Protein AF-A0A5M6HQU9-F1 (afdb_monomer_lite)

Sequence (162 aa):
MPKTERTIAATAVGWFLVVGASYLLALTIAPAMPDLLTGDDYLSAMLKRSIFSLFQAPMLVGWIALVPHAAWLAARHPTRETAIAYDTFGAWAQTLFTSFGFMGTVVGISVAVAGLRQAMDAGDPSALIGGLYTAFDTTFLGLSGALTIMFFRKAARLWLDT

pLDDT: mean 89.81, std 8.07, range [58.06, 97.88]

Foldseek 3Di:
DDPLLVVLVVLLVVLLVVLLVVLVVCCVVCVCVLVVLVDPDPVSVLVSVLSPDPLNVSLVSSLVSLVVSLVVCCVPPLDPVNLVSLLVVLVVQLVVLQVSLQVQLVQLCVQLVVCVVVCVVVVHSVRNVRSNSSNVSSNVSSVSSNVSSVVSSVVSVVSVVD

InterPro domains:
  IPR002898 MotA/TolQ/ExbB proton channel [PF01618] (94-153)

Organism: NCBI:txid50712

Secondary structure (DSSP, 8-state):
--HHHHHHHHHHHHHHHHHHHHHHHHHHH-TTGGGG----SHHHHHHHHHHH-TTHHHHHHHHHHHHHHHHHHHHH---HHHHHHHHHHHHHHHHHHHHHHHHHHHHHHHHHHHHHHHHHHHT--HHHHHHHHHHHHHHHHHHHHHHHHHHHHHHHHHTT--

Structure (mmCIF, N/CA/C/O backbone):
data_AF-A0A5M6HQU9-F1
#
_entry.id   AF-A0A5M6HQU9-F1
#
loop_
_atom_site.group_PDB
_atom_site.id
_atom_site.type_symbol
_atom_site.label_atom_id
_atom_site.label_alt_id
_atom_site.label_comp_id
_atom_site.label_asym_id
_atom_site.label_entity_id
_atom_site.label_seq_id
_atom_site.pdbx_PDB_ins_code
_atom_site.Cartn_x
_atom_site.Cartn_y
_atom_site.Cartn_z
_atom_site.occupancy
_atom_site.B_iso_or_equiv
_atom_site.auth_seq_id
_atom_site.auth_comp_id
_atom_site.auth_asym_id
_atom_site.auth_atom_id
_atom_site.pdbx_PDB_model_num
ATOM 1 N N . MET A 1 1 ? 1.109 10.899 -23.452 1.00 59.94 1 MET A N 1
ATOM 2 C CA . MET A 1 1 ? 1.848 9.883 -22.677 1.00 59.94 1 MET A CA 1
ATOM 3 C C . MET A 1 1 ? 2.681 9.015 -23.623 1.00 59.94 1 MET A C 1
ATOM 5 O O . MET A 1 1 ? 2.102 8.337 -24.484 1.00 59.94 1 MET A O 1
ATOM 9 N N . PRO A 1 2 ? 4.019 9.077 -23.533 1.00 83.50 2 PRO A N 1
ATOM 10 C CA . PRO A 1 2 ? 4.947 8.165 -24.202 1.00 83.50 2 PRO A CA 1
ATOM 11 C C . PRO A 1 2 ? 4.544 6.687 -24.061 1.00 83.50 2 PRO A C 1
ATOM 13 O O . PRO A 1 2 ? 3.855 6.297 -23.117 1.00 83.50 2 PRO A O 1
ATOM 16 N N . LYS A 1 3 ? 4.941 5.848 -25.025 1.00 87.38 3 LYS A N 1
ATOM 17 C CA . LYS A 1 3 ? 4.612 4.408 -25.038 1.00 87.38 3 LYS A CA 1
ATOM 18 C C . LYS A 1 3 ? 5.183 3.681 -23.809 1.00 87.38 3 LYS A C 1
ATOM 20 O O . LYS A 1 3 ? 4.511 2.828 -23.231 1.00 87.38 3 LYS A O 1
ATOM 25 N N . THR A 1 4 ? 6.386 4.063 -23.397 1.00 88.81 4 THR A N 1
ATOM 26 C CA . THR A 1 4 ? 7.120 3.481 -22.265 1.00 88.81 4 THR A CA 1
ATOM 27 C C . THR A 1 4 ? 6.421 3.763 -20.937 1.00 88.81 4 THR A C 1
ATOM 29 O O . THR A 1 4 ? 6.134 2.831 -20.191 1.00 88.81 4 THR A O 1
ATOM 32 N N . GLU A 1 5 ? 5.997 5.007 -20.694 1.00 88.81 5 GLU A N 1
ATOM 33 C CA . GLU A 1 5 ? 5.194 5.356 -19.513 1.00 88.81 5 GLU A CA 1
ATOM 34 C C . GLU A 1 5 ? 3.879 4.571 -19.459 1.00 88.81 5 GLU A C 1
ATOM 36 O O . GLU A 1 5 ? 3.507 4.053 -18.407 1.00 88.81 5 GLU A O 1
ATOM 41 N N . ARG A 1 6 ? 3.165 4.455 -20.592 1.00 90.06 6 ARG A N 1
ATOM 42 C CA . ARG A 1 6 ? 1.906 3.686 -20.654 1.00 90.06 6 ARG A CA 1
ATOM 43 C C . ARG A 1 6 ? 2.122 2.226 -20.285 1.00 90.06 6 ARG A C 1
ATOM 45 O O . ARG A 1 6 ? 1.298 1.644 -19.590 1.00 90.06 6 ARG A O 1
ATOM 52 N N . THR A 1 7 ? 3.238 1.659 -20.731 1.00 92.06 7 THR A N 1
ATOM 53 C CA . THR A 1 7 ? 3.618 0.281 -20.415 1.00 92.06 7 THR A CA 1
ATOM 54 C C . THR A 1 7 ? 3.899 0.128 -18.922 1.00 92.06 7 THR A C 1
ATOM 56 O O . THR A 1 7 ? 3.368 -0.791 -18.311 1.00 92.06 7 THR A O 1
ATOM 59 N N . ILE A 1 8 ? 4.651 1.053 -18.316 1.00 93.94 8 ILE A N 1
ATOM 60 C CA . ILE A 1 8 ? 4.951 1.052 -16.873 1.00 93.94 8 ILE A CA 1
ATOM 61 C C . ILE A 1 8 ? 3.672 1.149 -16.037 1.00 93.94 8 ILE A C 1
ATOM 63 O O . ILE A 1 8 ? 3.503 0.382 -15.091 1.00 93.94 8 ILE A O 1
ATOM 67 N N . ALA A 1 9 ? 2.761 2.057 -16.390 1.00 93.50 9 ALA A N 1
ATOM 68 C CA . ALA A 1 9 ? 1.495 2.212 -15.681 1.00 93.50 9 ALA A CA 1
ATOM 69 C C . ALA A 1 9 ? 0.605 0.966 -15.825 1.00 93.50 9 ALA A C 1
ATOM 71 O O . ALA A 1 9 ? 0.053 0.482 -14.839 1.00 93.50 9 ALA A O 1
ATOM 72 N N . ALA A 1 10 ? 0.503 0.404 -17.034 1.00 94.12 10 ALA A N 1
ATOM 73 C CA . ALA A 1 10 ? -0.277 -0.807 -17.278 1.00 94.12 10 ALA A CA 1
ATOM 74 C C . ALA A 1 10 ? 0.273 -2.012 -16.503 1.00 94.12 10 ALA A C 1
ATOM 76 O O . ALA A 1 10 ? -0.495 -2.776 -15.921 1.00 94.12 10 ALA A O 1
ATOM 77 N N . THR A 1 11 ? 1.596 -2.172 -16.447 1.00 95.12 11 THR A N 1
ATOM 78 C CA . THR A 1 11 ? 2.220 -3.272 -15.703 1.00 95.12 11 THR A CA 1
ATOM 79 C C . THR A 1 11 ? 2.126 -3.061 -14.197 1.00 95.12 11 THR A C 1
ATOM 81 O O . THR A 1 11 ? 1.954 -4.042 -13.480 1.00 95.12 11 THR A O 1
ATOM 84 N N . ALA A 1 12 ? 2.145 -1.815 -13.711 1.00 95.69 12 ALA A N 1
ATOM 85 C CA . ALA A 1 12 ? 1.891 -1.505 -12.304 1.00 95.69 12 ALA A CA 1
ATOM 86 C C . ALA A 1 12 ? 0.480 -1.939 -11.888 1.00 95.69 12 ALA A C 1
ATOM 88 O O . ALA A 1 12 ? 0.311 -2.631 -10.885 1.00 95.69 12 ALA A O 1
ATOM 89 N N . VAL A 1 13 ? -0.529 -1.596 -12.698 1.00 96.06 13 VAL A N 1
ATOM 90 C CA . VAL A 1 13 ? -1.913 -2.049 -12.489 1.00 96.06 13 VAL A CA 1
ATOM 91 C C . VAL A 1 13 ? -1.998 -3.573 -12.568 1.00 96.06 13 VAL A C 1
ATOM 93 O O . VAL A 1 13 ? -2.633 -4.192 -11.719 1.00 96.06 13 VAL A O 1
ATOM 96 N N . GLY A 1 14 ? -1.320 -4.196 -13.535 1.00 96.88 14 GLY A N 1
ATOM 97 C CA . GLY A 1 14 ? -1.254 -5.653 -13.650 1.00 96.88 14 GLY A CA 1
ATOM 98 C C . GLY A 1 14 ? -0.717 -6.320 -12.382 1.00 96.88 14 GLY A C 1
ATOM 99 O O . GLY A 1 14 ? -1.342 -7.242 -11.865 1.00 96.88 14 GLY A O 1
ATOM 100 N N . TRP A 1 15 ? 0.391 -5.822 -11.830 1.00 97.44 15 TRP A N 1
ATOM 101 C CA . TRP A 1 15 ? 0.955 -6.338 -10.580 1.00 97.44 15 TRP A CA 1
ATOM 102 C C . TRP A 1 15 ? 0.058 -6.084 -9.374 1.00 97.44 15 TRP A C 1
ATOM 104 O O . TRP A 1 15 ? -0.092 -6.979 -8.545 1.00 97.44 15 TRP A O 1
ATOM 114 N N . PHE A 1 16 ? -0.590 -4.922 -9.297 1.00 97.00 16 PHE A N 1
ATOM 115 C CA . PHE A 1 16 ? -1.591 -4.652 -8.267 1.00 97.00 16 PHE A CA 1
ATOM 116 C C . PHE A 1 16 ? -2.726 -5.684 -8.301 1.00 97.00 16 PHE A C 1
ATOM 118 O O . PHE A 1 16 ? -3.087 -6.235 -7.264 1.00 97.00 16 PHE A O 1
ATOM 125 N N . LEU A 1 17 ? -3.248 -6.002 -9.489 1.00 97.75 17 LEU A N 1
ATOM 126 C CA . LEU A 1 17 ? -4.308 -6.998 -9.658 1.00 97.75 17 LEU A CA 1
ATOM 127 C C . LEU A 1 17 ? -3.833 -8.415 -9.325 1.00 97.75 17 LEU A C 1
ATOM 129 O O . LEU A 1 17 ? -4.560 -9.148 -8.663 1.00 97.75 17 LEU A O 1
ATOM 133 N N . VAL A 1 18 ? -2.623 -8.802 -9.739 1.00 97.88 18 VAL A N 1
ATOM 134 C CA . VAL A 1 18 ? -2.055 -10.126 -9.429 1.00 97.88 18 VAL A CA 1
ATOM 135 C C . VAL A 1 18 ? -1.848 -10.296 -7.927 1.00 97.88 18 VAL A C 1
ATOM 137 O O . VAL A 1 18 ? -2.258 -11.312 -7.363 1.00 97.88 18 VAL A O 1
ATOM 140 N N . VAL A 1 19 ? -1.250 -9.306 -7.260 1.00 97.06 19 VAL A N 1
ATOM 141 C CA . VAL A 1 19 ? -1.049 -9.341 -5.805 1.00 97.06 19 VAL A CA 1
ATOM 142 C C . VAL A 1 19 ? -2.389 -9.290 -5.082 1.00 97.06 19 VAL A C 1
ATOM 144 O O . VAL A 1 19 ? -2.596 -10.075 -4.165 1.00 97.06 19 VAL A O 1
ATOM 147 N N . GLY A 1 20 ? -3.325 -8.448 -5.523 1.00 95.50 20 GLY A N 1
ATOM 148 C CA . GLY A 1 20 ? -4.669 -8.363 -4.956 1.00 95.50 20 GLY A CA 1
ATOM 149 C C . GLY A 1 20 ? -5.444 -9.673 -5.080 1.00 95.50 20 GLY A C 1
ATOM 150 O O . GLY A 1 20 ? -6.005 -10.145 -4.098 1.00 95.50 20 GLY A O 1
ATOM 151 N N . ALA A 1 21 ? -5.419 -10.313 -6.250 1.00 95.69 21 ALA A N 1
ATOM 152 C CA . ALA A 1 21 ? -6.041 -11.618 -6.461 1.00 95.69 21 ALA A CA 1
ATOM 153 C C . ALA A 1 21 ? -5.382 -12.708 -5.605 1.00 95.69 21 ALA A C 1
ATOM 155 O O . ALA A 1 21 ? -6.082 -13.512 -4.998 1.00 95.69 21 ALA A O 1
ATOM 156 N N . SER A 1 22 ? -4.048 -12.705 -5.510 1.00 93.75 22 SER A N 1
ATOM 157 C CA . SER A 1 22 ? -3.301 -13.647 -4.664 1.00 93.75 22 SER A CA 1
ATOM 158 C C . SER A 1 22 ? -3.627 -13.455 -3.184 1.00 93.75 22 SER A C 1
ATOM 160 O O . SER A 1 22 ? -3.801 -14.427 -2.458 1.00 93.75 22 SER A O 1
ATOM 162 N N . TYR A 1 23 ? -3.757 -12.203 -2.748 1.00 91.75 23 TYR A N 1
ATOM 163 C CA . TYR A 1 23 ? -4.169 -11.837 -1.400 1.00 91.75 23 TYR A CA 1
ATOM 164 C C . TYR A 1 23 ? -5.602 -12.303 -1.105 1.00 91.75 23 TYR A C 1
ATOM 166 O O . TYR A 1 23 ? -5.818 -12.987 -0.110 1.00 91.75 23 TYR A O 1
ATOM 174 N N . LEU A 1 24 ? -6.567 -12.035 -1.992 1.00 91.75 24 LEU A N 1
ATOM 175 C CA . LEU A 1 24 ? -7.947 -12.510 -1.826 1.00 91.75 24 LEU A CA 1
ATOM 176 C C . LEU A 1 24 ? -8.013 -14.041 -1.788 1.00 91.75 24 LEU A C 1
ATOM 178 O O . LEU A 1 24 ? -8.688 -14.609 -0.934 1.00 91.75 24 LEU A O 1
ATOM 182 N N . LEU A 1 25 ? -7.268 -14.714 -2.667 1.00 91.12 25 LEU A N 1
ATOM 183 C CA . LEU A 1 25 ? -7.169 -16.169 -2.676 1.00 91.12 25 LEU A CA 1
ATOM 184 C C . LEU A 1 25 ? -6.578 -16.695 -1.358 1.00 91.12 25 LEU A C 1
ATOM 186 O O . LEU A 1 25 ? -7.126 -17.632 -0.778 1.00 91.12 25 LEU A O 1
ATOM 190 N N . ALA A 1 26 ? -5.518 -16.069 -0.844 1.00 87.56 26 ALA A N 1
ATOM 191 C CA . ALA A 1 26 ? -4.921 -16.437 0.436 1.00 87.56 26 ALA A CA 1
ATOM 192 C C . ALA A 1 26 ? -5.932 -16.338 1.590 1.00 87.56 26 ALA A C 1
ATOM 194 O O . ALA A 1 26 ? -6.005 -17.259 2.400 1.00 87.56 26 ALA A O 1
ATOM 195 N N . LEU A 1 27 ? -6.778 -15.300 1.614 1.00 86.44 27 LEU A N 1
ATOM 196 C CA . LEU A 1 27 ? -7.840 -15.169 2.619 1.00 86.44 27 LEU A CA 1
ATOM 197 C C . LEU A 1 27 ? -8.915 -16.253 2.516 1.00 86.44 27 LEU A C 1
ATOM 199 O O . LEU A 1 27 ? -9.475 -16.647 3.535 1.00 86.44 27 LEU A O 1
ATOM 203 N N . THR A 1 28 ? -9.193 -16.761 1.312 1.00 87.31 28 THR A N 1
ATOM 204 C CA . THR A 1 28 ? -10.156 -17.862 1.135 1.00 87.31 28 THR A CA 1
ATOM 205 C C . THR A 1 28 ? -9.598 -19.225 1.542 1.00 87.31 28 THR A C 1
ATOM 207 O O . THR A 1 28 ? -10.336 -20.046 2.080 1.00 87.31 28 THR A O 1
ATOM 210 N N . ILE A 1 29 ? -8.309 -19.480 1.295 1.00 86.94 29 ILE A N 1
ATOM 211 C CA . ILE A 1 29 ? -7.681 -20.791 1.532 1.00 86.94 29 ILE A CA 1
ATOM 212 C C . ILE A 1 29 ? -7.163 -20.912 2.969 1.00 86.94 29 ILE A C 1
ATOM 214 O O . ILE A 1 29 ? -7.206 -21.991 3.557 1.00 86.94 29 ILE A O 1
ATOM 218 N N . ALA A 1 30 ? -6.677 -19.814 3.543 1.00 79.62 30 ALA A N 1
ATOM 219 C CA . ALA A 1 30 ? -6.094 -19.768 4.874 1.00 79.62 30 ALA A CA 1
ATOM 220 C C . ALA A 1 30 ? -6.743 -18.642 5.696 1.00 79.62 30 ALA A C 1
ATOM 222 O O . ALA A 1 30 ? -6.095 -17.636 5.983 1.00 79.62 30 ALA A O 1
ATOM 223 N N . PRO A 1 31 ? -8.007 -18.796 6.129 1.00 74.44 31 PRO A N 1
ATOM 224 C CA . PRO A 1 31 ? -8.682 -17.775 6.935 1.00 74.44 31 PRO A CA 1
ATOM 225 C C . PRO A 1 31 ? -7.979 -17.520 8.282 1.00 74.44 31 PRO A C 1
ATOM 227 O O . PRO A 1 31 ? -8.093 -16.428 8.826 1.00 74.44 31 PRO A O 1
ATOM 230 N N . ALA A 1 32 ? -7.198 -18.492 8.776 1.00 72.00 32 ALA A N 1
ATOM 231 C CA . ALA A 1 32 ? -6.348 -18.377 9.967 1.00 72.00 32 ALA A CA 1
ATOM 232 C C . ALA A 1 32 ? -4.948 -17.778 9.690 1.00 72.00 32 ALA A C 1
ATOM 234 O O . ALA A 1 32 ? -4.123 -17.684 10.593 1.00 72.00 32 ALA A O 1
ATOM 235 N N . MET A 1 33 ? -4.646 -17.346 8.458 1.00 70.06 33 MET A N 1
ATOM 236 C CA . MET A 1 33 ? -3.397 -16.637 8.128 1.00 70.06 33 MET A CA 1
ATOM 237 C C . MET A 1 33 ? -3.081 -15.439 9.051 1.00 70.06 33 MET A C 1
ATOM 239 O O . MET A 1 33 ? -1.913 -15.263 9.392 1.00 70.06 33 MET A O 1
ATOM 243 N N . PRO A 1 34 ? -4.056 -14.627 9.501 1.00 67.50 34 PRO A N 1
ATOM 244 C CA . PRO A 1 34 ? -3.796 -13.549 10.456 1.00 67.50 34 PRO A CA 1
ATOM 245 C C . PRO A 1 34 ? -3.297 -14.073 11.804 1.00 67.50 34 PRO A C 1
ATOM 247 O O . PRO A 1 34 ? -2.450 -13.437 12.429 1.00 67.50 34 PRO A O 1
ATOM 250 N N . ASP A 1 35 ? -3.767 -15.245 12.230 1.00 72.00 35 ASP A N 1
ATOM 251 C CA . ASP A 1 35 ? -3.356 -15.861 13.492 1.00 72.00 35 ASP A CA 1
ATOM 252 C C . ASP A 1 35 ? -1.903 -16.344 13.434 1.00 72.00 35 ASP A C 1
ATOM 254 O O . ASP A 1 35 ? -1.263 -16.440 14.474 1.00 72.00 35 ASP A O 1
ATOM 258 N N . LEU A 1 36 ? -1.341 -16.556 12.235 1.00 66.19 36 LEU A N 1
ATOM 259 C CA . LEU A 1 36 ? 0.081 -16.874 12.044 1.00 66.19 36 LEU A CA 1
ATOM 260 C C . LEU A 1 36 ? 1.007 -15.677 12.311 1.00 66.19 36 LEU A C 1
ATOM 262 O O . LEU A 1 36 ? 2.201 -15.866 12.536 1.00 66.19 36 LEU A O 1
ATOM 266 N N . LEU A 1 37 ? 0.492 -14.445 12.310 1.00 71.25 37 LEU A N 1
ATOM 267 C CA . LEU A 1 37 ? 1.267 -13.240 12.617 1.00 71.25 37 LEU A CA 1
ATOM 268 C C . LEU A 1 37 ? 1.395 -13.049 14.142 1.00 71.25 37 LEU A C 1
ATOM 270 O O . LEU A 1 37 ? 1.042 -12.004 14.668 1.00 71.25 37 LEU A O 1
ATOM 274 N N . THR A 1 38 ? 1.844 -14.051 14.899 1.00 66.62 38 THR A N 1
ATOM 275 C CA . THR A 1 38 ? 1.791 -14.107 16.381 1.00 66.62 38 THR A CA 1
ATOM 276 C C . THR A 1 38 ? 2.725 -13.146 17.134 1.00 66.62 38 THR A C 1
ATOM 278 O O . THR A 1 38 ? 2.953 -13.346 18.322 1.00 66.62 38 THR A O 1
ATOM 281 N N . GLY A 1 39 ? 3.304 -12.141 16.480 1.00 69.44 39 GLY A N 1
ATOM 282 C CA . GLY A 1 39 ? 4.181 -11.187 17.155 1.00 69.44 39 GLY A CA 1
ATOM 283 C C . GLY A 1 39 ? 3.416 -10.271 18.117 1.00 69.44 39 GLY A C 1
ATOM 284 O O . GLY A 1 39 ? 2.278 -9.882 17.847 1.00 69.44 39 GLY A O 1
ATOM 285 N N . ASP A 1 40 ? 4.069 -9.917 19.226 1.00 78.69 40 ASP A N 1
ATOM 286 C CA . ASP A 1 40 ? 3.621 -8.864 20.154 1.00 78.69 40 ASP A CA 1
ATOM 287 C C . ASP A 1 40 ? 4.119 -7.469 19.726 1.00 78.69 40 ASP A C 1
ATOM 289 O O . ASP A 1 40 ? 3.881 -6.459 20.389 1.00 78.69 40 ASP A O 1
ATOM 293 N N . ASP A 1 41 ? 4.852 -7.398 18.616 1.00 88.19 41 ASP A N 1
ATOM 294 C CA . ASP A 1 41 ? 5.402 -6.166 18.078 1.00 88.19 41 ASP A CA 1
ATOM 295 C C . ASP A 1 41 ? 4.366 -5.374 17.264 1.00 88.19 41 ASP A C 1
ATOM 297 O O . ASP A 1 41 ? 3.385 -5.893 16.729 1.00 88.19 41 ASP A O 1
ATOM 301 N N . TYR A 1 42 ? 4.605 -4.070 17.133 1.00 85.19 42 TYR A N 1
ATOM 302 C CA . TYR A 1 42 ? 3.694 -3.183 16.413 1.00 85.19 42 TYR A CA 1
ATOM 303 C C . TYR A 1 42 ? 3.480 -3.601 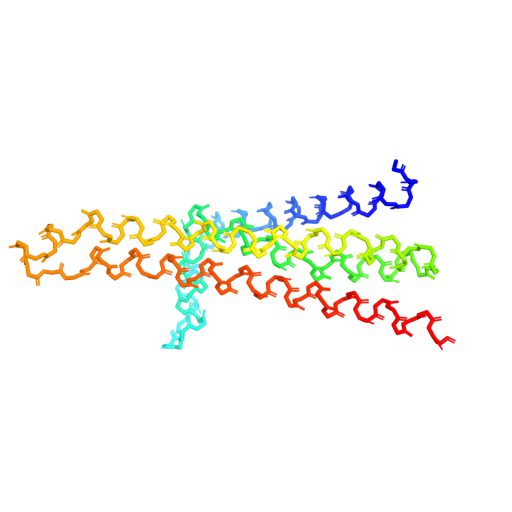14.949 1.00 85.19 42 TYR A C 1
ATOM 305 O O . TYR A 1 42 ? 2.371 -3.453 14.433 1.00 85.19 42 TYR A O 1
ATOM 313 N N . LEU A 1 43 ? 4.519 -4.109 14.272 1.00 86.88 43 LEU A N 1
ATOM 314 C CA . LEU A 1 43 ? 4.461 -4.405 12.842 1.00 86.88 43 LEU A CA 1
ATOM 315 C C . LEU A 1 43 ? 3.545 -5.598 12.568 1.00 86.88 43 LEU A C 1
ATOM 317 O O . LEU A 1 43 ? 2.672 -5.503 11.706 1.00 86.88 43 LEU A O 1
ATOM 321 N N . SER A 1 44 ? 3.696 -6.691 13.314 1.00 86.56 44 SER A N 1
ATOM 322 C CA . SER A 1 44 ? 2.808 -7.853 13.190 1.00 86.56 44 SER A CA 1
ATOM 323 C C . SER A 1 44 ? 1.355 -7.499 13.524 1.00 86.56 44 SER A C 1
ATOM 325 O O . SER A 1 44 ? 0.444 -7.869 12.777 1.00 86.56 44 SER A O 1
ATOM 327 N N . ALA A 1 45 ? 1.126 -6.698 14.568 1.00 87.75 45 ALA A N 1
ATOM 328 C CA . ALA A 1 45 ? -0.204 -6.217 14.928 1.00 87.75 45 ALA A CA 1
ATOM 329 C C . ALA A 1 45 ? -0.821 -5.320 13.836 1.00 87.75 45 ALA A C 1
ATOM 331 O O . ALA A 1 45 ? -2.000 -5.466 13.509 1.00 87.75 45 ALA A O 1
ATOM 332 N N . MET A 1 46 ? -0.036 -4.419 13.238 1.00 90.69 46 MET A N 1
ATOM 333 C CA . MET A 1 46 ? -0.475 -3.570 12.124 1.00 90.69 46 MET A CA 1
ATOM 334 C C . MET A 1 46 ? -0.815 -4.396 10.884 1.00 90.69 46 MET A C 1
ATOM 336 O O . MET A 1 46 ? -1.862 -4.177 10.275 1.00 90.69 46 MET A O 1
ATOM 340 N N . LEU A 1 47 ? 0.010 -5.388 10.540 1.00 89.50 47 LEU A N 1
ATOM 341 C CA . LEU A 1 47 ? -0.256 -6.284 9.415 1.00 89.50 47 LEU A CA 1
ATOM 342 C C . LEU A 1 47 ? -1.550 -7.077 9.625 1.00 89.50 47 LEU A C 1
ATOM 344 O O . LEU A 1 47 ? -2.377 -7.124 8.716 1.00 89.50 47 LEU A O 1
ATOM 348 N N . LYS A 1 48 ? -1.783 -7.616 10.830 1.00 88.81 48 LYS A N 1
ATOM 349 C CA . LYS A 1 48 ? -3.052 -8.278 11.181 1.00 88.81 48 LYS A CA 1
ATOM 350 C C . LYS A 1 48 ? -4.258 -7.369 10.957 1.00 88.81 48 LYS A C 1
ATOM 352 O O . LYS A 1 48 ? -5.214 -7.778 10.304 1.00 88.81 48 LYS A O 1
ATOM 357 N N . ARG A 1 49 ? -4.216 -6.134 11.472 1.00 88.56 49 ARG A N 1
ATOM 358 C CA . ARG A 1 49 ? -5.306 -5.155 11.297 1.00 88.56 49 ARG A CA 1
ATOM 359 C C . ARG A 1 49 ? -5.508 -4.789 9.825 1.00 88.56 49 ARG A C 1
ATOM 361 O O . ARG A 1 49 ? -6.645 -4.683 9.362 1.00 88.56 49 ARG A O 1
ATOM 368 N N . SER A 1 50 ? -4.411 -4.701 9.077 1.00 89.44 50 SER A N 1
ATOM 369 C CA . SER A 1 50 ? -4.417 -4.327 7.663 1.00 89.44 50 SER A CA 1
ATOM 370 C C . SER A 1 50 ? -5.066 -5.364 6.765 1.00 89.44 50 SER A C 1
ATOM 372 O O . SER A 1 50 ? -5.653 -5.000 5.750 1.00 89.44 50 SER A O 1
ATOM 374 N N . ILE A 1 51 ? -5.009 -6.640 7.144 1.00 86.81 51 ILE A N 1
ATOM 375 C CA . ILE A 1 51 ? -5.562 -7.740 6.354 1.00 86.81 51 ILE A CA 1
ATOM 376 C C . ILE A 1 51 ? -7.090 -7.677 6.237 1.00 86.81 51 ILE A C 1
ATOM 378 O O . ILE A 1 51 ? -7.613 -8.155 5.242 1.00 86.81 51 ILE A O 1
ATOM 382 N N . PHE A 1 52 ? -7.825 -7.092 7.181 1.00 82.31 52 PHE A N 1
ATOM 383 C CA . PHE A 1 52 ? -9.297 -7.049 7.099 1.00 82.31 52 PHE A CA 1
ATOM 384 C C . PHE A 1 52 ? -9.877 -5.641 7.011 1.00 82.31 52 PHE A C 1
ATOM 386 O O . PHE A 1 52 ? -11.085 -5.470 6.851 1.00 82.31 52 PHE A O 1
ATOM 393 N N . SER A 1 53 ? -9.032 -4.618 7.103 1.00 86.38 53 SER A N 1
ATOM 394 C CA . SER A 1 53 ? -9.471 -3.232 7.025 1.00 86.38 53 SER A CA 1
ATOM 395 C C . SER A 1 53 ? -9.655 -2.797 5.573 1.00 86.38 53 SER A C 1
ATOM 397 O O . SER A 1 53 ? -8.728 -2.852 4.767 1.00 86.38 53 SER A O 1
ATOM 399 N N . LEU A 1 54 ? -10.848 -2.284 5.258 1.00 85.62 54 LEU A N 1
ATOM 400 C CA . LEU A 1 54 ? -11.195 -1.763 3.931 1.00 85.62 54 LEU A CA 1
ATOM 401 C C . LEU A 1 54 ? -10.243 -0.650 3.461 1.00 85.62 54 LEU A C 1
ATOM 403 O O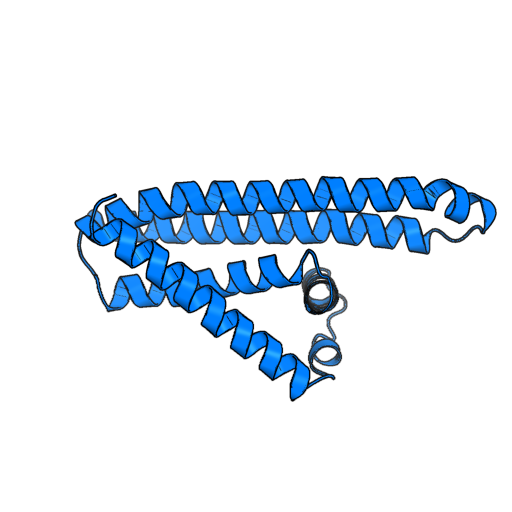 . LEU A 1 54 ? -10.000 -0.508 2.265 1.00 85.62 54 LEU A O 1
ATOM 407 N N . PHE A 1 55 ? -9.698 0.132 4.395 1.00 84.19 55 PHE A N 1
ATOM 408 C CA . PHE A 1 55 ? -8.800 1.245 4.086 1.00 84.19 55 PHE A CA 1
ATOM 409 C C . PHE A 1 55 ? -7.337 0.805 3.980 1.00 84.19 55 PHE A C 1
ATOM 411 O O . PHE A 1 55 ? -6.590 1.333 3.161 1.00 84.19 55 PHE A O 1
ATOM 418 N N . GLN A 1 56 ? -6.921 -0.169 4.791 1.00 92.19 56 GLN A N 1
ATOM 419 C CA . GLN A 1 56 ? -5.521 -0.593 4.879 1.00 92.19 56 GLN A CA 1
ATOM 420 C C . GLN A 1 56 ? -5.186 -1.700 3.871 1.00 92.19 56 GLN A C 1
ATOM 422 O O . GLN A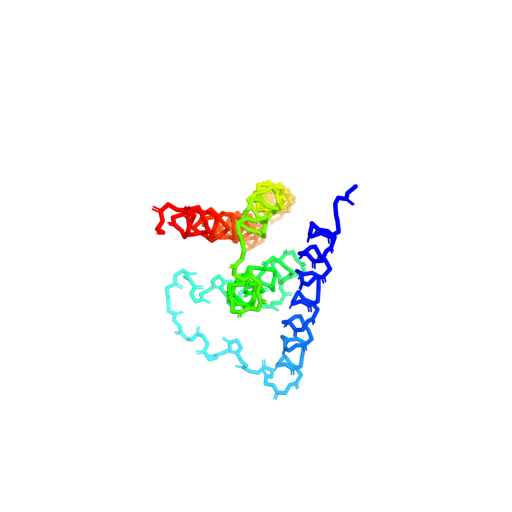 1 56 ? -4.094 -1.688 3.306 1.00 92.19 56 GLN A O 1
ATOM 427 N N . ALA A 1 57 ? -6.116 -2.616 3.583 1.00 92.94 57 ALA A N 1
ATOM 428 C CA . ALA A 1 57 ? -5.873 -3.748 2.689 1.00 92.94 57 ALA A CA 1
ATOM 429 C C . ALA A 1 57 ? -5.450 -3.322 1.270 1.00 92.94 57 ALA A C 1
ATOM 431 O O . ALA A 1 57 ? -4.432 -3.824 0.787 1.00 92.94 57 ALA A O 1
ATOM 432 N N . PRO A 1 58 ? -6.116 -2.358 0.598 1.00 92.94 58 PRO A N 1
ATOM 433 C CA . PRO A 1 58 ? -5.676 -1.906 -0.722 1.00 92.94 58 PRO A CA 1
ATOM 434 C C . PRO A 1 58 ? -4.294 -1.245 -0.691 1.00 92.94 58 PRO A C 1
ATOM 436 O O . PRO A 1 58 ? -3.508 -1.417 -1.622 1.00 92.94 58 PRO A O 1
ATOM 439 N N . MET A 1 59 ? -3.972 -0.518 0.384 1.00 94.38 59 MET A N 1
ATOM 440 C CA . MET A 1 59 ? -2.653 0.095 0.561 1.00 94.38 59 MET A CA 1
ATOM 441 C C . MET A 1 59 ? -1.566 -0.959 0.777 1.00 94.38 59 MET A C 1
ATOM 443 O O . MET A 1 59 ? -0.489 -0.843 0.197 1.00 94.38 59 MET A O 1
ATOM 447 N N . LEU A 1 60 ? -1.855 -2.002 1.560 1.00 95.25 60 LEU A N 1
ATOM 448 C CA . LEU A 1 60 ? -0.960 -3.135 1.782 1.00 95.25 60 LEU A CA 1
ATOM 449 C C . LEU A 1 60 ? -0.703 -3.898 0.476 1.00 95.25 60 LEU A C 1
ATOM 451 O O . LEU A 1 60 ? 0.450 -4.135 0.125 1.00 95.25 60 LEU A O 1
ATOM 455 N N . VAL A 1 61 ? -1.757 -4.213 -0.283 1.00 96.06 61 VAL A N 1
ATOM 456 C CA . VAL A 1 61 ? -1.652 -4.839 -1.613 1.00 96.06 61 VAL A CA 1
ATOM 457 C C . VAL A 1 61 ? -0.819 -3.971 -2.552 1.00 96.06 61 VAL A C 1
ATOM 459 O O . VAL A 1 61 ? 0.095 -4.471 -3.207 1.00 96.06 61 VAL A O 1
ATOM 462 N N . GLY A 1 62 ? -1.095 -2.665 -2.587 1.00 96.06 62 GLY A N 1
ATOM 463 C CA . GLY A 1 62 ? -0.331 -1.706 -3.374 1.00 96.06 62 GLY A CA 1
ATOM 464 C C . GLY A 1 62 ? 1.143 -1.702 -2.999 1.00 96.06 62 GLY A C 1
ATOM 465 O O . GLY A 1 62 ? 1.992 -1.781 -3.881 1.00 96.06 62 GLY A O 1
ATOM 466 N N . TRP A 1 63 ? 1.453 -1.648 -1.705 1.00 96.31 63 TRP A N 1
ATOM 467 C CA . TRP A 1 63 ? 2.825 -1.646 -1.212 1.00 96.31 63 TRP A CA 1
ATOM 468 C C . TRP A 1 63 ? 3.570 -2.928 -1.600 1.00 96.31 63 TRP A C 1
ATOM 470 O O . TRP A 1 63 ? 4.669 -2.849 -2.148 1.00 96.31 63 TRP A O 1
ATOM 480 N N . ILE A 1 64 ? 2.951 -4.095 -1.403 1.00 96.25 64 ILE A N 1
ATOM 481 C CA . ILE A 1 64 ? 3.531 -5.391 -1.781 1.00 96.25 64 ILE A CA 1
ATOM 482 C C . ILE A 1 64 ? 3.758 -5.464 -3.297 1.00 96.25 64 ILE A C 1
ATOM 484 O O . ILE A 1 64 ? 4.795 -5.962 -3.729 1.00 96.25 64 ILE A O 1
ATOM 488 N N . ALA A 1 65 ? 2.841 -4.930 -4.111 1.00 97.44 65 ALA A N 1
ATOM 489 C CA . ALA A 1 65 ? 2.934 -4.946 -5.572 1.00 97.44 65 ALA A CA 1
ATOM 490 C C . ALA A 1 65 ? 4.089 -4.110 -6.147 1.00 97.44 65 ALA A C 1
ATOM 492 O O . ALA A 1 65 ? 4.534 -4.385 -7.264 1.00 97.44 65 ALA A O 1
ATOM 493 N N . LEU A 1 66 ? 4.623 -3.139 -5.397 1.00 96.25 66 LEU A N 1
ATOM 494 C CA . LEU A 1 66 ? 5.753 -2.315 -5.845 1.00 96.25 66 LEU A CA 1
ATOM 495 C C . LEU A 1 66 ? 7.013 -3.142 -6.109 1.00 96.25 66 LEU A C 1
ATOM 497 O O . LEU A 1 66 ? 7.721 -2.895 -7.082 1.00 96.25 66 LEU A O 1
ATOM 501 N N . VAL A 1 67 ? 7.291 -4.126 -5.253 1.00 95.31 67 VAL A N 1
ATOM 502 C CA . VAL A 1 67 ? 8.509 -4.943 -5.331 1.00 95.31 67 VAL A CA 1
ATOM 503 C C . VAL A 1 67 ? 8.561 -5.786 -6.613 1.00 95.31 67 VAL A C 1
ATOM 505 O O . VAL A 1 67 ? 9.524 -5.637 -7.371 1.00 95.31 67 VAL A O 1
ATOM 508 N N . PRO A 1 68 ? 7.562 -6.639 -6.920 1.00 96.12 68 PRO A N 1
ATOM 509 C CA . PRO A 1 68 ? 7.587 -7.422 -8.146 1.00 96.12 68 PRO A CA 1
ATOM 510 C C . PRO A 1 68 ? 7.445 -6.548 -9.396 1.00 96.12 68 PRO A C 1
ATOM 512 O O . PRO A 1 68 ? 8.042 -6.878 -10.418 1.00 96.12 68 PRO A O 1
ATOM 515 N N . HIS A 1 69 ? 6.737 -5.412 -9.332 1.00 95.62 69 HIS A N 1
ATOM 516 C CA . HIS A 1 69 ? 6.674 -4.465 -10.451 1.00 95.62 69 HIS A CA 1
ATOM 517 C C . HIS A 1 69 ? 8.047 -3.885 -10.793 1.00 95.62 69 HIS A C 1
ATOM 519 O O . HIS A 1 69 ? 8.470 -3.962 -11.949 1.00 95.62 69 HIS A O 1
ATOM 525 N N . ALA A 1 70 ? 8.768 -3.374 -9.793 1.00 93.12 70 ALA A N 1
ATOM 526 C CA . ALA A 1 70 ? 10.109 -2.829 -9.974 1.00 93.12 70 ALA A CA 1
ATOM 527 C C . ALA A 1 70 ? 11.097 -3.900 -10.465 1.00 93.12 70 ALA A C 1
ATOM 529 O O . ALA A 1 70 ? 11.839 -3.665 -11.419 1.00 93.12 70 ALA A O 1
ATOM 530 N N . ALA A 1 71 ? 11.066 -5.097 -9.869 1.00 92.69 71 ALA A N 1
ATOM 531 C CA . ALA A 1 71 ? 11.915 -6.216 -10.279 1.00 92.69 71 ALA A CA 1
ATOM 532 C C . ALA A 1 71 ? 11.629 -6.665 -11.722 1.00 92.69 71 ALA A C 1
ATOM 534 O O . ALA A 1 71 ? 12.553 -6.911 -12.498 1.00 92.69 71 ALA A O 1
ATOM 535 N N . TRP A 1 72 ? 10.352 -6.732 -12.109 1.00 93.62 72 TRP A N 1
ATOM 536 C CA . TRP A 1 72 ? 9.946 -7.096 -13.463 1.00 93.62 72 TRP A CA 1
ATOM 537 C C . TRP A 1 72 ? 10.427 -6.075 -14.497 1.00 93.62 72 TRP A C 1
ATOM 539 O O . TRP A 1 72 ? 10.957 -6.467 -15.537 1.00 93.62 72 TRP A O 1
ATOM 549 N N . LEU A 1 73 ? 10.297 -4.777 -14.201 1.00 92.25 73 LEU A N 1
ATOM 550 C CA . LEU A 1 73 ? 10.793 -3.714 -15.076 1.00 92.25 73 LEU A CA 1
ATOM 551 C C . LEU A 1 73 ? 12.312 -3.777 -15.237 1.00 92.25 73 LEU A C 1
ATOM 553 O O . LEU A 1 73 ? 12.795 -3.740 -16.367 1.00 92.25 73 LEU A O 1
ATOM 557 N N . ALA A 1 74 ? 13.048 -3.945 -14.136 1.00 88.50 74 ALA A N 1
ATOM 558 C CA . ALA A 1 74 ? 14.503 -4.073 -14.167 1.00 88.50 74 ALA A CA 1
ATOM 559 C C . ALA A 1 74 ? 14.961 -5.278 -15.008 1.00 88.50 74 ALA A C 1
ATOM 561 O O . ALA A 1 74 ? 15.919 -5.173 -15.769 1.00 88.50 74 ALA A O 1
ATOM 562 N N . ALA A 1 75 ? 14.253 -6.409 -14.924 1.00 89.62 75 ALA A N 1
ATOM 563 C CA . ALA A 1 75 ? 14.604 -7.625 -15.655 1.00 89.62 75 ALA A CA 1
ATOM 564 C C . ALA A 1 75 ? 14.215 -7.597 -17.145 1.00 89.62 75 ALA A C 1
ATOM 566 O O . ALA A 1 75 ? 14.897 -8.201 -17.971 1.00 89.62 75 ALA A O 1
ATOM 567 N N . ARG A 1 76 ? 13.092 -6.960 -17.504 1.00 88.69 76 ARG A N 1
ATOM 568 C CA . ARG A 1 76 ? 12.522 -7.026 -18.866 1.00 88.69 76 ARG A CA 1
ATOM 569 C C . ARG A 1 76 ? 12.788 -5.791 -19.715 1.00 88.69 76 ARG A C 1
ATOM 571 O O . ARG A 1 76 ? 12.751 -5.891 -20.940 1.00 88.69 76 ARG A O 1
ATOM 578 N N . HIS A 1 77 ? 13.057 -4.650 -19.091 1.00 84.50 77 HIS A N 1
ATOM 579 C CA . HIS A 1 77 ? 13.228 -3.370 -19.771 1.00 84.50 77 HIS A CA 1
ATOM 580 C C . HIS A 1 77 ? 14.418 -2.571 -19.199 1.00 84.50 77 HIS A C 1
ATOM 582 O O . HIS A 1 77 ? 14.227 -1.445 -18.735 1.00 84.50 77 HIS A O 1
ATOM 588 N N . PRO A 1 78 ? 15.658 -3.106 -19.236 1.00 83.19 78 PRO A N 1
ATOM 589 C CA . PRO A 1 78 ? 16.841 -2.447 -18.678 1.00 83.19 78 PRO A CA 1
ATOM 590 C C . PRO A 1 78 ? 17.358 -1.339 -19.614 1.00 83.19 78 PRO A C 1
ATOM 592 O O . PRO A 1 78 ? 18.463 -1.409 -20.142 1.00 83.19 78 PRO A O 1
ATOM 595 N N . THR A 1 79 ? 16.534 -0.330 -19.896 1.00 88.06 79 THR A N 1
ATOM 596 C CA . THR A 1 79 ? 16.900 0.782 -20.783 1.00 88.06 79 THR A CA 1
ATOM 597 C C . THR A 1 79 ? 16.864 2.110 -20.047 1.00 88.06 79 THR A C 1
ATOM 599 O O . THR A 1 79 ? 16.060 2.320 -19.135 1.00 88.06 79 THR A O 1
ATOM 602 N N . ARG A 1 80 ? 17.695 3.056 -20.501 1.00 86.88 80 ARG A N 1
ATOM 603 C CA . ARG A 1 80 ? 17.734 4.404 -19.927 1.00 86.88 80 ARG A CA 1
ATOM 604 C C . ARG A 1 80 ? 16.394 5.128 -20.014 1.00 86.88 80 ARG A C 1
ATOM 606 O O . ARG A 1 80 ? 15.987 5.808 -19.077 1.00 86.88 80 ARG A O 1
ATOM 613 N N . GLU A 1 81 ? 15.688 4.928 -21.121 1.00 89.00 81 GLU A N 1
ATOM 614 C CA . GLU A 1 81 ? 14.335 5.446 -21.317 1.00 89.00 81 GLU A CA 1
ATOM 615 C C . GLU A 1 81 ? 13.355 4.897 -20.268 1.00 89.00 81 GLU A C 1
ATOM 617 O O . GLU A 1 81 ? 12.569 5.657 -19.704 1.00 89.00 81 GLU A O 1
ATOM 622 N N . THR A 1 82 ? 13.437 3.599 -19.952 1.00 89.75 82 THR A N 1
ATOM 623 C CA . THR A 1 82 ? 12.576 2.968 -18.941 1.00 89.75 82 THR A CA 1
ATOM 624 C C . THR A 1 82 ? 12.850 3.527 -17.552 1.00 89.75 82 THR A C 1
ATOM 626 O O . THR A 1 82 ? 11.903 3.816 -16.829 1.00 89.75 82 THR A O 1
ATOM 629 N N . ALA A 1 83 ? 14.114 3.736 -17.179 1.00 89.75 83 ALA A N 1
ATOM 630 C CA . ALA A 1 83 ? 14.459 4.301 -15.875 1.00 89.75 83 ALA A CA 1
ATOM 631 C C . ALA A 1 83 ? 13.970 5.753 -15.710 1.00 89.75 83 ALA A C 1
ATOM 633 O O . ALA A 1 83 ? 13.449 6.103 -14.651 1.00 89.75 83 ALA A O 1
ATOM 634 N N . ILE A 1 84 ? 14.065 6.582 -16.758 1.00 90.38 84 ILE A N 1
ATOM 635 C CA . ILE A 1 84 ? 13.516 7.950 -16.752 1.00 90.38 84 ILE A CA 1
ATOM 636 C C . ILE A 1 84 ? 11.989 7.911 -16.620 1.00 90.38 84 ILE A C 1
ATOM 638 O O . ILE A 1 84 ? 11.426 8.574 -15.750 1.00 90.38 84 ILE A O 1
ATOM 642 N N . ALA A 1 85 ? 11.318 7.092 -17.434 1.00 91.44 85 ALA A N 1
ATOM 643 C CA . ALA A 1 85 ? 9.865 6.948 -17.383 1.00 91.44 85 ALA A CA 1
ATOM 644 C C . ALA A 1 85 ? 9.386 6.390 -16.027 1.00 91.44 85 ALA A C 1
ATOM 646 O O . ALA A 1 85 ? 8.349 6.808 -15.506 1.00 91.44 85 ALA A O 1
ATOM 647 N N . TYR A 1 86 ? 10.156 5.479 -15.426 1.00 92.69 86 TYR A N 1
ATOM 648 C CA . TYR A 1 86 ? 9.886 4.940 -14.098 1.00 92.69 86 TYR A CA 1
ATOM 649 C C . TYR A 1 86 ? 10.065 5.990 -13.003 1.00 92.69 86 TYR A C 1
ATOM 651 O O . TYR A 1 86 ? 9.291 5.999 -12.052 1.00 92.69 86 TYR A O 1
ATOM 659 N N . ASP A 1 87 ? 11.025 6.908 -13.125 1.00 92.56 87 ASP A N 1
ATOM 660 C CA . ASP A 1 87 ? 11.176 8.005 -12.168 1.00 92.56 87 ASP A CA 1
ATOM 661 C C . ASP A 1 87 ? 9.971 8.957 -12.186 1.00 92.56 87 ASP A C 1
ATOM 663 O O . ASP A 1 87 ? 9.483 9.341 -11.121 1.00 92.56 87 ASP A O 1
ATOM 667 N N . THR A 1 88 ? 9.443 9.282 -13.371 1.00 92.38 88 THR A N 1
ATOM 668 C CA . THR A 1 88 ? 8.218 10.085 -13.517 1.00 92.38 88 THR A CA 1
ATOM 669 C C . THR A 1 88 ? 7.004 9.369 -12.927 1.00 92.38 88 THR A C 1
ATOM 671 O O . THR A 1 88 ? 6.281 9.949 -12.114 1.00 92.38 88 THR A O 1
ATOM 674 N N . PHE A 1 89 ? 6.803 8.095 -13.277 1.00 93.56 89 PHE A N 1
ATOM 675 C CA . PHE A 1 89 ? 5.740 7.268 -12.700 1.00 93.56 89 PHE A CA 1
ATOM 676 C C . PHE A 1 89 ? 5.875 7.158 -11.176 1.00 93.56 89 PHE A C 1
ATOM 678 O O . PHE A 1 89 ? 4.906 7.351 -10.445 1.00 93.56 89 PHE A O 1
ATOM 685 N N . GLY A 1 90 ? 7.085 6.890 -10.692 1.00 94.19 90 GLY A N 1
ATOM 686 C CA . GLY A 1 90 ? 7.390 6.746 -9.280 1.00 94.19 90 GLY A CA 1
ATOM 687 C C . GLY A 1 90 ? 7.144 8.037 -8.506 1.00 94.19 90 GLY A C 1
ATOM 688 O O . GLY A 1 90 ? 6.620 7.982 -7.402 1.00 94.19 90 GLY A O 1
ATOM 689 N N . ALA A 1 91 ? 7.460 9.206 -9.065 1.00 94.69 91 ALA A N 1
ATOM 690 C CA . ALA A 1 91 ? 7.139 10.482 -8.427 1.00 94.69 91 ALA A CA 1
ATOM 691 C C . ALA A 1 91 ? 5.628 10.632 -8.195 1.00 94.69 91 ALA A C 1
ATOM 693 O O . ALA A 1 91 ? 5.205 10.951 -7.086 1.00 94.69 91 ALA A O 1
ATOM 694 N N . TRP A 1 92 ? 4.821 10.329 -9.215 1.00 95.12 92 TRP A N 1
ATOM 695 C CA . TRP A 1 92 ? 3.363 10.344 -9.107 1.00 95.12 92 TRP A CA 1
ATOM 696 C C . TRP A 1 92 ? 2.845 9.311 -8.097 1.00 95.12 92 TRP A C 1
ATOM 698 O O . TRP A 1 92 ? 2.057 9.646 -7.212 1.00 95.12 92 TRP A O 1
ATOM 708 N N . ALA A 1 93 ? 3.322 8.068 -8.184 1.00 95.44 93 ALA A N 1
ATOM 709 C CA . ALA A 1 93 ? 2.906 6.994 -7.291 1.00 95.44 93 ALA A CA 1
ATOM 710 C C . ALA A 1 93 ? 3.280 7.305 -5.832 1.00 95.44 93 ALA A C 1
ATOM 712 O O . ALA A 1 93 ? 2.484 7.076 -4.926 1.00 95.44 93 ALA A O 1
ATOM 713 N N . GLN A 1 94 ? 4.452 7.897 -5.597 1.00 96.69 94 GLN A N 1
ATOM 714 C CA . GLN A 1 94 ? 4.893 8.322 -4.272 1.00 96.69 94 GLN A CA 1
ATOM 715 C C . GLN A 1 94 ? 3.928 9.351 -3.666 1.00 96.69 94 GLN A C 1
ATOM 717 O O . GLN A 1 94 ? 3.538 9.199 -2.510 1.00 96.69 94 GLN A O 1
ATOM 722 N N . THR A 1 95 ? 3.494 10.352 -4.441 1.00 96.75 95 THR A N 1
ATOM 723 C CA . THR A 1 95 ? 2.476 11.327 -4.009 1.00 96.75 95 THR A CA 1
ATOM 724 C C . THR A 1 95 ? 1.133 10.666 -3.709 1.00 96.75 95 THR A C 1
ATOM 726 O O . THR A 1 95 ? 0.434 11.058 -2.776 1.00 96.75 95 THR A O 1
ATOM 729 N N . LEU A 1 96 ? 0.754 9.656 -4.485 1.00 95.81 96 LEU A N 1
ATOM 730 C CA . LEU A 1 96 ? -0.502 8.936 -4.307 1.00 95.81 96 LEU A CA 1
ATOM 731 C C . LEU A 1 96 ? -0.503 8.103 -3.013 1.00 95.81 96 LEU A C 1
ATOM 733 O O . LEU A 1 96 ? -1.458 8.184 -2.243 1.00 95.81 96 LEU A O 1
ATOM 737 N N . PHE A 1 97 ? 0.588 7.394 -2.706 1.00 96.25 97 PHE A N 1
ATOM 738 C CA . PHE A 1 97 ? 0.737 6.663 -1.441 1.00 96.25 97 PHE A CA 1
ATOM 739 C C . PHE A 1 97 ? 0.709 7.581 -0.216 1.00 96.25 97 PHE A C 1
ATOM 741 O O . PHE A 1 97 ? 0.019 7.273 0.758 1.00 96.25 97 PHE A O 1
ATOM 748 N N . THR A 1 98 ? 1.408 8.720 -0.255 1.00 96.31 98 THR A N 1
ATOM 749 C CA . THR A 1 98 ? 1.368 9.679 0.860 1.00 96.31 98 THR A CA 1
ATOM 750 C C . THR A 1 98 ? -0.019 10.292 1.027 1.00 96.31 98 THR A C 1
ATOM 752 O O . THR A 1 98 ? -0.490 10.427 2.155 1.00 96.31 98 THR A O 1
ATOM 755 N N . SER A 1 99 ? -0.703 10.599 -0.078 1.00 97.19 99 SER A N 1
ATOM 756 C CA . SER A 1 99 ? -2.065 11.144 -0.057 1.00 97.19 99 SER A CA 1
ATOM 757 C C . SER A 1 99 ? -3.073 10.149 0.520 1.00 97.19 99 SER A C 1
ATOM 759 O O . SER A 1 99 ? -3.908 10.536 1.334 1.00 97.19 99 SER A O 1
ATOM 761 N N . PHE A 1 100 ? -2.981 8.865 0.162 1.00 95.56 100 PHE A N 1
ATOM 762 C CA . PHE A 1 100 ? -3.828 7.830 0.759 1.00 95.56 100 PHE A CA 1
ATOM 763 C C . PHE A 1 100 ? -3.517 7.592 2.234 1.00 95.56 100 PHE A C 1
ATOM 765 O O . PHE A 1 100 ? -4.447 7.439 3.024 1.00 95.56 100 PHE A O 1
ATOM 772 N N . GLY A 1 101 ? -2.241 7.639 2.626 1.00 95.81 101 GLY A N 1
ATOM 773 C CA . GLY A 1 101 ? -1.861 7.566 4.035 1.00 95.81 101 GLY A CA 1
ATOM 774 C C . GLY A 1 101 ? -2.505 8.681 4.851 1.00 95.81 101 GLY A C 1
ATOM 775 O O . GLY A 1 101 ? -3.167 8.395 5.845 1.00 95.81 101 GLY A O 1
ATOM 776 N N . PHE A 1 102 ? -2.399 9.922 4.363 1.00 96.12 102 PHE A N 1
ATOM 777 C CA . PHE A 1 102 ? -3.030 11.094 4.970 1.00 96.12 102 PHE A CA 1
ATOM 778 C C . PHE A 1 102 ? -4.560 10.992 5.011 1.00 96.12 102 PHE A C 1
ATOM 780 O O . PHE A 1 102 ? -5.175 11.274 6.038 1.00 96.12 102 PHE A O 1
ATOM 787 N N . MET A 1 103 ? -5.190 10.553 3.918 1.00 95.56 103 MET A N 1
ATOM 788 C CA . MET A 1 103 ? -6.637 10.340 3.871 1.00 95.56 103 MET A CA 1
ATOM 789 C C . MET A 1 103 ? -7.085 9.332 4.934 1.00 95.56 103 MET A C 1
ATOM 791 O O . MET A 1 103 ? -8.055 9.584 5.647 1.00 95.56 103 MET A O 1
ATOM 795 N N . GLY A 1 104 ? -6.357 8.226 5.089 1.00 93.19 104 GLY A N 1
ATOM 796 C CA . GLY A 1 104 ? -6.627 7.248 6.136 1.00 93.19 104 GLY A CA 1
ATOM 797 C C . GLY A 1 104 ? -6.450 7.821 7.546 1.00 93.19 104 GLY A C 1
ATOM 798 O O . GLY A 1 104 ? -7.266 7.528 8.419 1.00 93.19 104 GLY A O 1
ATOM 799 N N . THR A 1 105 ? -5.478 8.720 7.760 1.00 94.44 105 THR A N 1
ATOM 800 C CA . THR A 1 105 ? -5.338 9.467 9.022 1.00 94.44 105 THR A CA 1
ATOM 801 C C . THR A 1 105 ? -6.591 10.282 9.326 1.00 94.44 105 THR A C 1
ATOM 803 O O . THR A 1 105 ? -7.134 10.194 10.426 1.00 94.44 105 THR A O 1
ATOM 806 N N . VAL A 1 106 ? -7.074 11.057 8.349 1.00 96.06 106 VAL A N 1
ATOM 807 C CA . VAL A 1 106 ? -8.268 11.903 8.499 1.00 96.06 106 VAL A CA 1
ATOM 808 C C . VAL A 1 106 ? -9.494 11.055 8.827 1.00 96.06 106 VAL A C 1
ATOM 810 O O . VAL A 1 106 ? 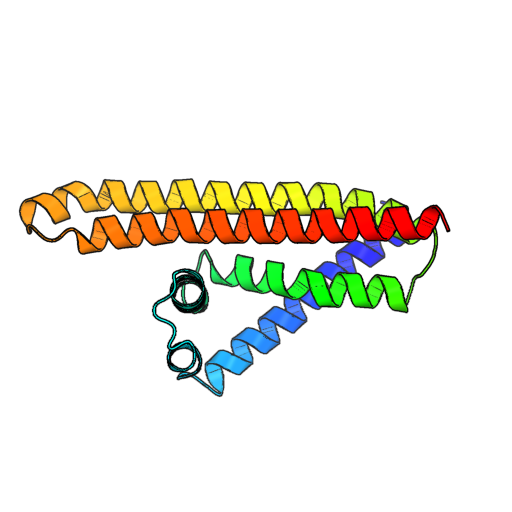-10.239 11.388 9.751 1.00 96.06 106 VAL A O 1
ATOM 813 N N . VAL A 1 107 ? -9.683 9.938 8.120 1.00 93.19 107 VAL A N 1
ATOM 814 C CA . VAL A 1 107 ? -10.790 9.005 8.375 1.00 93.19 107 VAL A CA 1
ATOM 815 C C . VAL A 1 107 ? -10.677 8.395 9.774 1.00 93.19 107 VAL A C 1
ATOM 817 O O . VAL A 1 107 ? -11.638 8.454 10.539 1.00 93.19 107 VAL A O 1
ATOM 820 N N . GLY A 1 108 ? -9.509 7.863 10.142 1.00 93.25 108 GLY A N 1
ATOM 821 C CA . GLY A 1 108 ? -9.292 7.220 11.438 1.00 93.25 108 GLY A CA 1
ATOM 822 C C . GLY A 1 108 ? -9.507 8.170 12.618 1.00 93.25 108 GLY A C 1
ATOM 823 O O . GLY A 1 108 ? -10.218 7.824 13.560 1.00 93.25 108 GLY A O 1
ATOM 824 N N . ILE A 1 109 ? -8.989 9.402 12.536 1.00 94.75 109 ILE A N 1
ATOM 825 C CA . ILE A 1 109 ? -9.216 10.430 13.564 1.00 94.75 109 ILE A CA 1
ATOM 826 C C . ILE A 1 109 ? -10.696 10.816 13.626 1.00 94.75 109 ILE A C 1
ATOM 828 O O . ILE A 1 109 ? -11.242 10.937 14.719 1.00 94.75 109 ILE A O 1
ATOM 832 N N . SER A 1 110 ? -11.369 10.970 12.482 1.00 94.75 110 SER A N 1
ATOM 833 C CA . SER A 1 110 ? -12.798 11.317 12.460 1.00 94.75 110 SER A CA 1
ATOM 834 C C . SER A 1 110 ? -13.652 10.253 13.156 1.00 94.75 110 SER A C 1
ATOM 836 O O . SER A 1 110 ? -14.528 10.591 13.949 1.00 94.75 110 SER A O 1
ATOM 838 N N . VAL A 1 111 ? -13.360 8.970 12.918 1.00 90.56 111 VAL A N 1
ATOM 839 C CA . VAL A 1 111 ? -14.018 7.841 13.600 1.00 90.56 111 VAL A CA 1
ATOM 840 C C . VAL A 1 111 ? -13.705 7.844 15.096 1.00 90.56 111 VAL A C 1
ATOM 842 O O . VAL A 1 111 ? -14.614 7.696 15.911 1.00 90.56 111 VAL A O 1
ATOM 845 N N . ALA A 1 112 ? -12.442 8.071 15.467 1.00 92.19 112 ALA A N 1
ATOM 846 C CA . ALA A 1 112 ? -12.011 8.136 16.861 1.00 92.19 112 ALA A CA 1
ATOM 847 C C . ALA A 1 112 ? -12.764 9.240 17.631 1.00 92.19 112 ALA A C 1
ATOM 849 O O . ALA A 1 112 ? -13.294 9.003 18.715 1.00 92.19 112 ALA A O 1
ATOM 850 N N . VAL A 1 113 ? -12.872 10.435 17.040 1.00 93.62 113 VAL A N 1
ATOM 851 C CA . VAL A 1 113 ? -13.584 11.581 17.625 1.00 93.62 113 VAL A CA 1
ATOM 852 C C . VAL A 1 113 ? -15.089 11.327 17.698 1.00 93.62 113 VAL A C 1
ATOM 854 O O . VAL A 1 113 ? -15.703 11.633 18.719 1.00 93.62 113 VAL A O 1
ATOM 857 N N . ALA A 1 114 ? -15.694 10.730 16.667 1.00 90.00 114 ALA A N 1
ATOM 858 C CA . ALA A 1 114 ? -17.117 10.388 16.678 1.00 90.00 114 ALA A CA 1
ATOM 859 C C . ALA A 1 114 ? -17.472 9.398 17.804 1.00 90.00 114 ALA A C 1
ATOM 861 O O . ALA A 1 114 ? -18.534 9.516 18.415 1.00 90.00 114 ALA A O 1
ATOM 862 N N . GLY A 1 115 ? -16.569 8.463 18.117 1.00 86.12 115 GLY A N 1
ATOM 863 C CA . GLY A 1 115 ? -16.723 7.505 19.215 1.00 86.12 115 GLY A CA 1
ATOM 864 C C . GLY A 1 115 ? -16.429 8.067 20.612 1.00 86.12 115 GLY A C 1
ATOM 865 O O . GLY A 1 115 ? -16.738 7.408 21.603 1.00 86.12 115 GLY A O 1
ATOM 866 N N . LEU A 1 116 ? -15.861 9.275 20.725 1.00 89.75 116 LEU A N 1
ATOM 867 C CA . LEU A 1 116 ? -15.331 9.798 21.989 1.00 89.75 116 LEU A CA 1
ATOM 868 C C . LEU A 1 116 ? -16.404 9.948 23.071 1.00 89.75 116 LEU A C 1
ATOM 870 O O . LEU A 1 116 ? -16.185 9.557 24.214 1.00 89.75 116 LEU A O 1
ATOM 874 N N . ARG A 1 117 ? -17.575 10.486 22.717 1.00 89.00 117 ARG A N 1
ATOM 875 C CA . ARG A 1 117 ? -18.666 10.678 23.682 1.00 89.00 117 ARG A CA 1
ATOM 876 C C . ARG A 1 117 ? -19.145 9.346 24.256 1.00 89.00 117 ARG A C 1
ATOM 878 O O . ARG A 1 117 ? -19.261 9.209 25.466 1.00 89.00 117 ARG A O 1
ATOM 885 N N . GLN A 1 118 ? -19.356 8.358 23.389 1.00 87.69 118 GLN A N 1
ATOM 886 C CA . GLN A 1 118 ? -19.769 7.020 23.804 1.00 87.69 118 GLN A CA 1
ATOM 887 C C . GLN A 1 118 ? -18.708 6.350 24.686 1.00 87.69 118 GLN A C 1
ATOM 889 O O . GLN A 1 118 ? -19.057 5.723 25.682 1.00 87.69 118 GLN A O 1
ATOM 894 N N . ALA A 1 119 ? -17.425 6.517 24.355 1.00 89.19 119 ALA A N 1
ATOM 895 C CA . ALA A 1 119 ? -16.318 5.997 25.152 1.00 89.19 119 ALA A CA 1
ATOM 896 C C . ALA A 1 119 ? -16.265 6.614 26.559 1.00 89.19 119 ALA A C 1
ATOM 898 O O . ALA A 1 119 ? -16.026 5.907 27.535 1.00 89.19 119 ALA A O 1
ATOM 899 N N . MET A 1 120 ? -16.524 7.921 26.677 1.00 91.38 120 MET A N 1
ATOM 9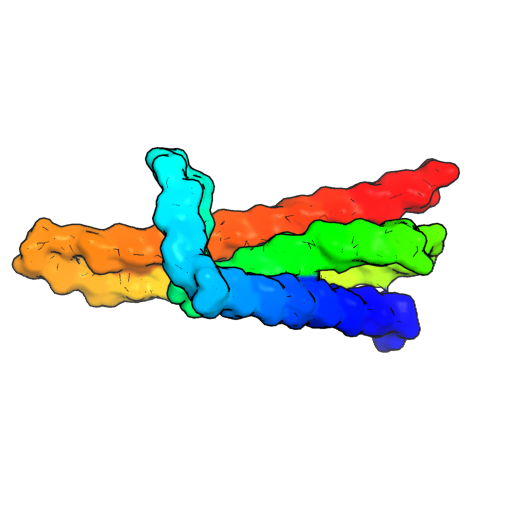00 C CA . MET A 1 120 ? -16.600 8.606 27.971 1.00 91.38 120 MET A CA 1
ATOM 901 C C . MET A 1 120 ? -17.787 8.122 28.806 1.00 91.38 120 MET A C 1
ATOM 903 O O . MET A 1 120 ? -17.618 7.838 29.988 1.00 91.38 120 MET A O 1
ATOM 907 N N . ASP A 1 121 ? -18.962 7.995 28.187 1.00 92.06 121 ASP A N 1
ATOM 908 C CA . ASP A 1 121 ? -20.187 7.564 28.867 1.00 92.06 121 ASP A CA 1
ATOM 909 C C . ASP A 1 121 ? -20.096 6.096 29.332 1.00 92.06 121 ASP A C 1
ATOM 911 O O . ASP A 1 121 ? -20.577 5.753 30.411 1.00 92.06 121 ASP A O 1
ATOM 915 N N . ALA A 1 122 ? -19.457 5.229 28.538 1.00 90.06 122 ALA A N 1
ATOM 916 C CA . ALA A 1 122 ? -19.276 3.808 28.845 1.00 90.06 122 ALA A CA 1
ATOM 917 C C . ALA A 1 122 ? -18.034 3.503 29.705 1.00 90.06 122 ALA A C 1
ATOM 919 O O . ALA A 1 122 ? -17.900 2.386 30.202 1.00 90.06 122 ALA A O 1
ATOM 920 N N . GLY A 1 123 ? -17.110 4.458 29.857 1.00 91.06 123 GLY A N 1
ATOM 921 C CA . GLY A 1 123 ? -15.810 4.229 30.494 1.00 91.06 123 GLY A CA 1
ATOM 922 C C . GLY A 1 123 ? -14.887 3.272 29.723 1.00 91.06 123 GLY A C 1
ATOM 923 O O . GLY A 1 123 ? -13.931 2.763 30.304 1.00 91.06 123 GLY A O 1
ATOM 924 N N . ASP A 1 124 ? -15.158 3.020 28.436 1.00 91.62 124 ASP A N 1
ATOM 925 C CA . ASP A 1 124 ? -14.394 2.109 27.575 1.00 91.62 124 ASP A CA 1
ATOM 926 C C . ASP A 1 124 ? -13.790 2.860 26.368 1.00 91.62 124 ASP A C 1
ATOM 928 O O . ASP A 1 124 ? -14.528 3.303 25.483 1.00 91.62 124 ASP A O 1
ATOM 932 N N . PRO A 1 125 ? -12.452 2.997 26.280 1.00 88.88 125 PRO A N 1
ATOM 933 C CA . PRO A 1 125 ? -11.785 3.699 25.187 1.00 88.88 125 PRO A CA 1
ATOM 934 C C . PRO A 1 125 ? -11.619 2.863 23.905 1.00 88.88 125 PRO A C 1
ATOM 936 O O . PRO A 1 125 ? -10.985 3.340 22.962 1.00 88.88 125 PRO A O 1
ATOM 939 N N . SER A 1 126 ? -12.142 1.635 23.834 1.00 87.94 126 SER A N 1
ATOM 940 C CA . SER A 1 126 ? -11.938 0.712 22.706 1.00 87.94 126 SER A CA 1
ATOM 941 C C . SER A 1 126 ? -12.229 1.333 21.330 1.00 87.94 126 SER A C 1
ATOM 943 O O . SER A 1 126 ? -11.408 1.228 20.414 1.00 87.94 126 SER A O 1
ATOM 945 N N . ALA A 1 127 ? -13.344 2.055 21.192 1.00 83.19 127 ALA A N 1
ATOM 946 C CA . ALA A 1 127 ? -13.733 2.721 19.947 1.00 83.19 127 ALA A CA 1
ATOM 947 C C . ALA A 1 127 ? -12.759 3.843 19.537 1.00 83.19 127 ALA A C 1
ATOM 949 O O . ALA A 1 1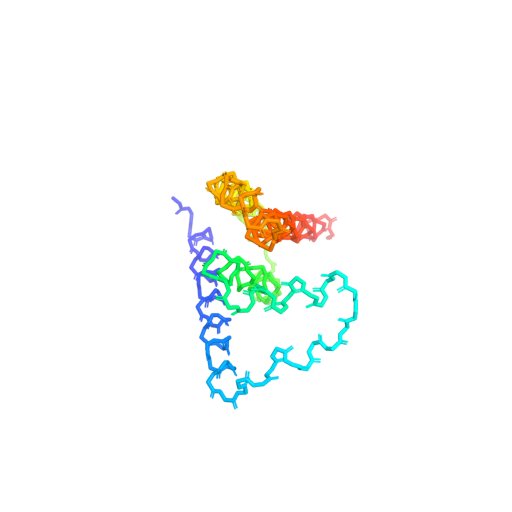27 ? -12.402 3.967 18.362 1.00 83.19 127 ALA A O 1
ATOM 950 N N . LEU A 1 128 ? -12.283 4.627 20.511 1.00 88.94 128 LEU A N 1
ATOM 951 C CA . LEU A 1 128 ? -11.280 5.673 20.297 1.00 88.94 128 LEU A CA 1
ATOM 952 C C . LEU A 1 128 ? -9.961 5.055 19.812 1.00 88.94 128 LEU A C 1
ATOM 954 O O . LEU A 1 128 ? -9.384 5.502 18.820 1.00 88.94 128 LEU A O 1
ATOM 958 N N . ILE A 1 129 ? -9.515 3.992 20.484 1.00 89.56 129 ILE A N 1
ATOM 959 C CA . ILE A 1 129 ? -8.281 3.269 20.164 1.00 89.56 129 ILE A CA 1
ATOM 960 C C . ILE A 1 129 ? -8.352 2.660 18.755 1.00 89.56 129 ILE A C 1
ATOM 962 O O . ILE A 1 129 ? -7.399 2.787 17.988 1.00 89.56 129 ILE A O 1
ATOM 966 N N . GLY A 1 130 ? -9.485 2.064 18.371 1.00 87.25 130 GLY A N 1
ATOM 967 C CA . GLY A 1 130 ? -9.679 1.503 17.029 1.00 87.25 130 GLY A CA 1
ATOM 968 C C . GLY A 1 130 ? -9.557 2.545 15.908 1.00 87.25 130 GLY A C 1
ATOM 969 O O . GLY A 1 130 ? -8.898 2.299 14.891 1.00 87.25 130 GLY A O 1
ATOM 970 N N . GLY A 1 131 ? -10.130 3.737 16.106 1.00 88.44 131 GLY A N 1
ATOM 971 C CA . GLY A 1 131 ? -9.977 4.852 15.167 1.00 88.44 131 GLY A CA 1
ATOM 972 C C . GLY A 1 131 ? -8.526 5.341 15.066 1.00 88.44 131 GLY A C 1
ATOM 973 O O . GLY A 1 131 ? -8.017 5.560 13.963 1.00 88.44 131 GLY A O 1
ATOM 974 N N . LEU A 1 132 ? -7.817 5.419 16.197 1.00 91.31 132 LEU A N 1
ATOM 975 C CA . LEU A 1 132 ? -6.398 5.785 16.229 1.00 91.31 132 LEU A CA 1
ATOM 976 C C . LEU A 1 132 ? -5.505 4.750 15.537 1.00 91.31 132 LEU A C 1
ATOM 978 O O . LEU A 1 132 ? -4.628 5.139 14.767 1.00 91.31 132 LEU A O 1
ATOM 982 N N . TYR A 1 133 ? -5.744 3.450 15.735 1.00 91.19 133 TYR A N 1
ATOM 983 C CA . TYR A 1 133 ? -5.030 2.413 14.985 1.00 91.19 133 TYR A CA 1
ATOM 984 C C . TYR A 1 133 ? -5.234 2.578 13.487 1.00 91.19 133 TYR A C 1
ATOM 986 O O . TYR A 1 133 ? -4.262 2.564 12.739 1.00 91.19 133 TYR A O 1
ATOM 994 N N . THR A 1 134 ? -6.471 2.831 13.052 1.00 91.19 134 THR A N 1
ATOM 995 C CA . THR A 1 134 ? -6.747 3.083 11.635 1.00 91.19 134 THR A CA 1
ATOM 996 C C . THR A 1 134 ? -5.906 4.239 11.108 1.00 91.19 134 THR A C 1
ATOM 998 O O . THR A 1 134 ? -5.243 4.080 10.085 1.00 91.19 134 THR A O 1
ATOM 1001 N N . ALA A 1 135 ? -5.877 5.359 11.834 1.00 93.75 135 ALA A N 1
ATOM 1002 C CA . ALA A 1 135 ? -5.133 6.544 11.434 1.00 93.75 135 ALA A CA 1
ATOM 1003 C C . ALA A 1 135 ? -3.618 6.297 11.344 1.00 93.75 135 ALA A C 1
ATOM 1005 O O . ALA A 1 135 ? -2.974 6.712 10.376 1.00 93.75 135 ALA A O 1
ATOM 1006 N N . PHE A 1 136 ? -3.032 5.628 12.339 1.00 94.62 136 PHE A N 1
ATOM 1007 C CA . PHE A 1 136 ? -1.594 5.366 12.368 1.00 94.62 136 PHE A CA 1
ATOM 1008 C C . PHE A 1 136 ? -1.170 4.322 11.337 1.00 94.62 136 PHE A C 1
ATOM 1010 O O . PHE A 1 136 ? -0.183 4.532 10.632 1.00 94.62 136 PHE A O 1
ATOM 1017 N N . ASP A 1 137 ? -1.932 3.243 11.190 1.00 95.12 137 ASP A N 1
ATOM 1018 C CA . ASP A 1 137 ? -1.616 2.154 10.269 1.00 95.12 137 ASP A CA 1
ATOM 1019 C C . ASP A 1 137 ? -1.658 2.622 8.810 1.00 95.12 137 ASP A C 1
ATOM 1021 O O . ASP A 1 137 ? -0.730 2.351 8.049 1.00 95.12 137 ASP A O 1
ATOM 1025 N N . THR A 1 138 ? -2.680 3.383 8.402 1.00 94.81 138 THR A N 1
ATOM 1026 C CA . THR A 1 138 ? -2.748 3.904 7.025 1.00 94.81 138 THR A CA 1
ATOM 1027 C C . THR A 1 138 ? -1.618 4.885 6.743 1.00 94.81 138 THR A C 1
ATOM 1029 O O . THR A 1 138 ? -1.033 4.856 5.662 1.00 94.81 138 THR A O 1
ATOM 1032 N N . THR A 1 139 ? -1.260 5.722 7.721 1.00 95.38 139 THR A N 1
ATOM 1033 C CA . THR A 1 139 ? -0.111 6.633 7.604 1.00 95.38 139 THR A CA 1
ATOM 1034 C C . THR A 1 139 ? 1.178 5.842 7.420 1.00 95.38 139 THR A C 1
ATOM 1036 O O . THR A 1 139 ? 1.959 6.127 6.512 1.00 95.38 139 THR A O 1
ATOM 1039 N N . PHE A 1 140 ? 1.380 4.815 8.247 1.00 95.81 140 PHE A N 1
ATOM 1040 C CA . PHE A 1 140 ? 2.538 3.937 8.170 1.00 95.81 140 PHE A CA 1
ATOM 1041 C C . PHE A 1 140 ? 2.624 3.239 6.810 1.00 95.81 140 PHE A C 1
ATOM 1043 O O . PHE A 1 140 ? 3.686 3.257 6.188 1.00 95.81 140 PHE A O 1
ATOM 1050 N N . LEU A 1 141 ? 1.520 2.675 6.311 1.00 96.06 141 LEU A N 1
ATOM 1051 C CA . LEU A 1 141 ? 1.465 2.027 4.998 1.00 96.06 141 LEU A CA 1
ATOM 1052 C C . LEU A 1 141 ? 1.740 3.018 3.862 1.00 96.06 141 LEU A C 1
ATOM 1054 O O . LEU A 1 141 ? 2.505 2.712 2.948 1.00 96.06 141 LEU A O 1
ATOM 1058 N N . GLY A 1 142 ? 1.169 4.222 3.933 1.00 96.75 142 GLY A N 1
ATOM 1059 C CA . GLY A 1 142 ? 1.389 5.278 2.945 1.00 96.75 142 GLY A CA 1
ATOM 1060 C C . GLY A 1 142 ? 2.852 5.707 2.879 1.00 96.75 142 GLY A C 1
ATOM 1061 O O . GLY A 1 142 ? 3.435 5.778 1.797 1.00 96.75 142 GLY A O 1
ATOM 1062 N N . LEU A 1 143 ? 3.484 5.924 4.033 1.00 97.38 143 LEU A N 1
ATOM 1063 C CA . LEU A 1 143 ? 4.904 6.266 4.108 1.00 97.38 143 LEU A CA 1
ATOM 1064 C C . LEU A 1 143 ? 5.796 5.101 3.675 1.00 97.38 143 LEU A C 1
ATOM 1066 O O . LEU A 1 143 ? 6.735 5.311 2.913 1.00 97.38 143 LEU A O 1
ATOM 1070 N N . SER A 1 144 ? 5.488 3.876 4.095 1.00 97.00 144 SER A N 1
ATOM 1071 C CA . SER A 1 144 ? 6.230 2.672 3.702 1.00 97.00 144 SER A CA 1
ATOM 1072 C C . SER A 1 144 ? 6.213 2.462 2.187 1.00 97.00 144 SER A C 1
ATOM 1074 O O . SER A 1 144 ? 7.266 2.254 1.577 1.00 97.00 144 SER A O 1
ATOM 1076 N N . GLY A 1 145 ? 5.044 2.608 1.554 1.00 96.88 145 GLY A N 1
ATOM 1077 C CA . GLY A 1 145 ? 4.911 2.569 0.098 1.00 96.88 145 GLY A CA 1
ATOM 1078 C C . GLY A 1 145 ? 5.696 3.688 -0.590 1.00 96.88 145 GLY A C 1
ATOM 1079 O O . GLY A 1 145 ? 6.474 3.431 -1.510 1.00 96.88 145 GLY A O 1
ATOM 1080 N N . ALA A 1 146 ? 5.580 4.922 -0.098 1.00 97.38 146 ALA A N 1
ATOM 1081 C CA . ALA A 1 146 ? 6.302 6.075 -0.634 1.00 97.38 146 ALA A CA 1
ATOM 1082 C C . ALA A 1 146 ? 7.832 5.926 -0.535 1.00 97.38 146 ALA A C 1
ATOM 1084 O O . ALA A 1 146 ? 8.543 6.211 -1.501 1.00 97.38 146 ALA A O 1
ATOM 1085 N N . LEU A 1 147 ? 8.345 5.441 0.598 1.00 97.75 147 LEU A N 1
ATOM 1086 C CA . LEU A 1 147 ? 9.770 5.167 0.807 1.00 97.75 147 LEU A CA 1
ATOM 1087 C C . LEU A 1 147 ? 10.266 4.030 -0.089 1.00 97.75 147 LEU A C 1
ATOM 1089 O O . LEU A 1 147 ? 11.353 4.127 -0.655 1.00 97.75 147 LEU A O 1
ATOM 1093 N N . THR A 1 148 ? 9.453 2.990 -0.269 1.00 97.50 148 THR A N 1
ATOM 1094 C CA . THR A 1 148 ? 9.756 1.873 -1.174 1.00 97.50 148 THR A CA 1
ATOM 1095 C C . THR A 1 148 ? 9.876 2.359 -2.621 1.00 97.50 148 THR A C 1
ATOM 1097 O O . THR A 1 148 ? 10.836 2.028 -3.317 1.00 97.50 148 THR A O 1
ATOM 1100 N N . ILE A 1 149 ? 8.962 3.224 -3.072 1.00 96.50 149 ILE A N 1
ATOM 1101 C CA . ILE A 1 149 ? 9.052 3.855 -4.395 1.00 96.50 149 ILE A CA 1
ATOM 1102 C C . ILE A 1 149 ? 10.300 4.729 -4.496 1.00 96.50 149 ILE A C 1
ATOM 1104 O O . ILE A 1 149 ? 11.036 4.623 -5.474 1.00 96.50 149 ILE A O 1
ATOM 1108 N N . MET A 1 150 ? 10.569 5.569 -3.494 1.00 96.38 150 MET A N 1
ATOM 1109 C CA . MET A 1 150 ? 11.761 6.420 -3.468 1.00 96.38 150 MET A CA 1
ATOM 1110 C C . MET A 1 150 ? 13.047 5.594 -3.600 1.00 96.38 150 MET A C 1
ATOM 1112 O O . MET A 1 150 ? 13.941 5.970 -4.361 1.00 96.38 150 MET A O 1
ATOM 1116 N N . PHE A 1 151 ? 13.124 4.454 -2.911 1.00 96.00 151 PHE A N 1
ATOM 1117 C CA . PHE A 1 151 ? 14.230 3.512 -3.039 1.00 96.00 151 PHE A CA 1
ATOM 1118 C C . PHE A 1 151 ? 14.374 3.008 -4.480 1.00 96.00 151 PHE A C 1
ATOM 1120 O O . PHE A 1 151 ? 15.450 3.148 -5.062 1.00 96.00 151 PHE A O 1
ATOM 1127 N N . PHE A 1 152 ? 13.300 2.504 -5.096 1.00 94.62 152 PHE A N 1
ATOM 1128 C CA . PHE A 1 152 ? 13.364 1.999 -6.471 1.00 94.62 152 PHE A CA 1
ATOM 1129 C C . PHE A 1 152 ? 13.668 3.087 -7.501 1.00 94.62 152 PHE A C 1
ATOM 1131 O O . PHE A 1 152 ? 14.403 2.835 -8.450 1.00 94.62 152 PHE A O 1
ATOM 1138 N N . ARG A 1 153 ? 13.169 4.310 -7.308 1.00 93.06 153 ARG A N 1
ATOM 1139 C CA . ARG A 1 153 ? 13.526 5.464 -8.146 1.00 93.06 153 ARG A CA 1
ATOM 1140 C C . ARG A 1 153 ? 15.018 5.761 -8.062 1.00 93.06 153 ARG A C 1
ATOM 1142 O O . ARG A 1 153 ? 15.664 5.970 -9.085 1.00 93.06 153 ARG A O 1
ATOM 1149 N N . LYS A 1 154 ? 15.583 5.753 -6.851 1.00 92.31 154 LYS A N 1
ATOM 1150 C CA . LYS A 1 154 ? 17.020 5.966 -6.646 1.00 92.31 154 LYS A CA 1
ATOM 1151 C C . LYS A 1 154 ? 17.846 4.834 -7.257 1.00 92.31 154 LYS A C 1
ATOM 1153 O O . LYS A 1 154 ? 18.830 5.117 -7.929 1.00 92.31 154 LYS A O 1
ATOM 1158 N N . ALA A 1 155 ? 17.423 3.583 -7.086 1.00 90.06 155 ALA A N 1
ATOM 1159 C CA . ALA A 1 155 ? 18.073 2.425 -7.696 1.00 90.06 155 ALA A CA 1
ATOM 1160 C C . ALA A 1 155 ? 18.050 2.493 -9.233 1.00 90.06 155 ALA A C 1
ATOM 1162 O O . ALA A 1 155 ? 19.082 2.301 -9.868 1.00 90.06 155 ALA A O 1
ATOM 1163 N N . ALA A 1 156 ? 16.906 2.854 -9.825 1.00 87.06 156 ALA A N 1
ATOM 1164 C CA . ALA A 1 156 ? 16.766 3.021 -11.270 1.00 87.06 156 ALA A CA 1
ATOM 1165 C C . ALA A 1 156 ? 17.673 4.129 -11.822 1.00 87.06 156 ALA A C 1
ATOM 1167 O O . ALA A 1 156 ? 18.215 3.975 -12.909 1.00 87.06 156 ALA A O 1
ATOM 1168 N N . ARG A 1 157 ? 17.872 5.224 -11.073 1.00 83.31 157 ARG A N 1
ATOM 1169 C CA . ARG A 1 157 ? 18.818 6.289 -11.443 1.00 83.31 157 ARG A CA 1
ATOM 1170 C C . ARG A 1 157 ? 20.272 5.829 -11.361 1.00 83.31 157 ARG A C 1
ATOM 1172 O O . ARG A 1 157 ? 21.020 6.109 -12.280 1.00 83.31 157 ARG A O 1
ATOM 1179 N N . LEU A 1 158 ? 20.658 5.094 -10.316 1.00 84.06 158 LEU A N 1
ATOM 1180 C CA . LEU A 1 158 ? 22.028 4.574 -10.184 1.00 84.06 158 LEU A CA 1
ATOM 1181 C C . LEU A 1 158 ? 22.403 3.624 -11.328 1.00 84.06 158 LEU A C 1
ATOM 1183 O O . LEU A 1 158 ? 23.536 3.647 -11.787 1.00 84.06 158 LEU A O 1
ATOM 1187 N N . TRP A 1 159 ? 21.444 2.844 -11.827 1.00 70.19 159 TRP A N 1
ATOM 1188 C CA . TRP A 1 159 ? 21.613 2.030 -13.036 1.00 70.19 159 TRP A CA 1
ATOM 1189 C C . TRP A 1 159 ? 21.883 2.840 -14.314 1.00 70.19 159 TRP A C 1
ATOM 1191 O O . TRP A 1 159 ? 22.332 2.266 -15.298 1.00 70.19 159 TRP A O 1
ATOM 1201 N N . LEU A 1 160 ? 21.580 4.142 -14.343 1.00 65.06 160 LEU A N 1
ATOM 1202 C CA . LEU A 1 160 ? 21.869 5.013 -15.490 1.00 65.06 160 LEU A CA 1
ATOM 1203 C C . LEU A 1 160 ? 23.296 5.556 -15.491 1.00 65.06 160 LEU A C 1
ATOM 1205 O O . LEU A 1 160 ? 23.758 6.004 -16.541 1.00 65.06 160 LEU A O 1
ATOM 1209 N N . ASP A 1 161 ? 23.931 5.577 -14.320 1.00 62.59 161 ASP A N 1
ATOM 1210 C CA . ASP A 1 161 ? 25.248 6.177 -14.104 1.00 62.59 161 ASP A CA 1
ATOM 1211 C C . ASP A 1 161 ? 26.389 5.146 -14.236 1.00 62.59 161 ASP A C 1
ATOM 1213 O O . ASP A 1 161 ? 27.561 5.522 -14.197 1.00 62.59 161 ASP A O 1
ATOM 1217 N N . THR A 1 162 ? 26.051 3.861 -14.401 1.00 58.06 162 THR A N 1
ATOM 1218 C CA . THR A 1 162 ? 26.958 2.737 -14.705 1.00 58.06 162 THR A CA 1
ATOM 1219 C C . THR A 1 162 ? 26.879 2.343 -16.170 1.00 58.06 162 THR A C 1
ATOM 1221 O O . THR A 1 162 ? 27.949 2.136 -16.780 1.00 58.06 162 THR A O 1
#

Radius of gyration: 18.49 Å; chains: 1; bounding box: 47×33×56 Å